Protein AF-A0AA37GEV3-F1 (afdb_monomer_lite)

Radius of gyration: 22.83 Å; chains: 1; bounding box: 42×31×80 Å

Secondary structure (DSSP, 8-state):
--HHHHHHHHHHHHHHHHSS-----TTGGGSTHHHHHHHHHHHHHHHHHHTTHHHHHHHHHHHHHHHTSS-HHHHHHHHHHHHHHHHHHHHHHHHHH-HHHHHHHHHHHHHHHHHHHHHHTSSSSPPHHHHHHHHHHHHHHHHHHHHTHHHHHHHHHHHTTS--

Sequence (164 aa):
MSDADIEHEFSEIQNSLLEEPEQGRTKELFQGVNLKRTAIAVGMSFFQQATGQAFASQYGAVWVKSLGTLNPFDVTLGSSALTSGMIILCLFLADRVGRRKILLMGSAIQAIALYTMAGLGVPSPVPHANKSGMVGMLLLFGAGFGLGWGPMTFVVVTEGKFSC

pLDDT: mean 77.39, std 11.6, range [35.38, 92.0]

Organism: NCBI:txid708192

Structure (mmCIF, N/CA/C/O backbone):
data_AF-A0AA37GEV3-F1
#
_entry.id   AF-A0AA37GEV3-F1
#
loop_
_atom_site.group_PDB
_atom_site.id
_atom_site.type_symbol
_atom_site.label_atom_id
_atom_site.label_alt_id
_atom_site.label_comp_id
_atom_site.label_asym_id
_atom_site.label_entity_id
_atom_site.label_seq_id
_atom_site.pdbx_PDB_ins_code
_atom_site.Cartn_x
_atom_site.Cartn_y
_atom_site.Cartn_z
_atom_site.occupancy
_atom_site.B_iso_or_equiv
_atom_site.auth_seq_id
_atom_site.auth_comp_id
_atom_site.auth_asym_id
_atom_site.auth_atom_id
_atom_site.pdbx_PDB_model_num
ATOM 1 N N . MET A 1 1 ? 13.566 8.589 51.959 1.00 57.56 1 MET A N 1
ATOM 2 C CA . MET A 1 1 ? 12.197 8.066 51.816 1.00 57.56 1 MET A CA 1
ATOM 3 C C . MET A 1 1 ? 11.750 7.618 53.183 1.00 57.56 1 MET A C 1
ATOM 5 O O . MET A 1 1 ? 12.511 6.908 53.832 1.00 57.56 1 MET A O 1
ATOM 9 N N . SER A 1 2 ? 10.626 8.152 53.650 1.00 75.94 2 SER A N 1
ATOM 10 C CA . SER A 1 2 ? 9.999 7.757 54.912 1.00 75.94 2 SER A CA 1
ATOM 11 C C . SER A 1 2 ? 9.263 6.432 54.704 1.00 75.94 2 SER A C 1
ATOM 13 O O . SER A 1 2 ? 8.739 6.210 53.615 1.00 75.94 2 SER A O 1
ATOM 15 N N . ASP A 1 3 ? 9.172 5.572 55.720 1.00 76.06 3 ASP A N 1
ATOM 16 C CA . ASP A 1 3 ? 8.406 4.312 55.636 1.00 76.06 3 ASP A CA 1
ATOM 17 C C . ASP A 1 3 ? 6.933 4.554 55.249 1.00 76.06 3 ASP A C 1
ATOM 19 O O . ASP A 1 3 ? 6.309 3.730 54.587 1.00 76.06 3 ASP A O 1
ATOM 23 N N . ALA A 1 4 ? 6.396 5.733 55.582 1.00 76.50 4 ALA A N 1
ATOM 24 C CA . ALA A 1 4 ? 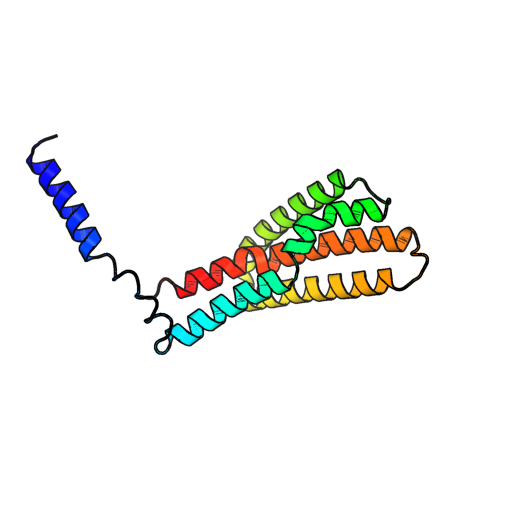5.054 6.157 55.189 1.00 76.50 4 ALA A CA 1
ATOM 25 C C . ALA A 1 4 ? 4.899 6.418 53.676 1.00 76.50 4 ALA A C 1
ATOM 27 O O . ALA A 1 4 ? 3.813 6.217 53.139 1.00 76.50 4 ALA A O 1
ATOM 28 N N . ASP A 1 5 ? 5.968 6.838 52.989 1.00 77.44 5 ASP A N 1
ATOM 29 C CA . ASP A 1 5 ? 5.946 7.063 51.535 1.00 77.44 5 ASP A CA 1
ATOM 30 C C . ASP A 1 5 ? 5.946 5.724 50.780 1.00 77.44 5 ASP A C 1
ATOM 32 O O . ASP A 1 5 ? 5.295 5.584 49.749 1.00 77.44 5 ASP A O 1
ATOM 36 N N . ILE A 1 6 ? 6.643 4.720 51.329 1.00 78.62 6 ILE A N 1
ATOM 37 C CA . ILE A 1 6 ? 6.729 3.367 50.760 1.00 78.62 6 ILE A CA 1
ATOM 38 C C . ILE A 1 6 ? 5.364 2.674 50.829 1.00 78.62 6 ILE A C 1
ATOM 40 O O . ILE A 1 6 ? 4.934 2.061 49.855 1.00 78.62 6 ILE A O 1
ATOM 44 N N . GLU A 1 7 ? 4.662 2.803 51.956 1.00 81.94 7 GLU A N 1
ATOM 45 C CA . GLU A 1 7 ? 3.319 2.236 52.122 1.00 81.94 7 GLU A CA 1
ATOM 46 C C . GLU A 1 7 ? 2.301 2.908 51.182 1.00 81.94 7 GLU A C 1
ATOM 48 O O . GLU A 1 7 ? 1.414 2.245 50.642 1.00 81.94 7 GLU A O 1
ATOM 53 N N . HIS A 1 8 ? 2.457 4.213 50.928 1.00 80.62 8 HIS A N 1
ATOM 54 C CA . HIS A 1 8 ? 1.610 4.943 49.987 1.00 80.62 8 HIS A CA 1
ATOM 55 C C . HIS A 1 8 ? 1.825 4.470 48.542 1.00 80.62 8 HIS A C 1
ATOM 57 O O . HIS A 1 8 ? 0.851 4.095 47.889 1.00 80.62 8 HIS A O 1
ATOM 63 N N . GLU A 1 9 ? 3.076 4.395 48.065 1.00 79.62 9 GLU A N 1
ATOM 64 C CA . GLU A 1 9 ? 3.391 3.861 46.728 1.00 79.62 9 GLU A CA 1
ATOM 65 C C . GLU A 1 9 ? 2.924 2.404 46.571 1.00 79.62 9 GLU A C 1
ATOM 67 O O . GLU A 1 9 ? 2.372 2.030 45.534 1.00 79.62 9 GLU A O 1
ATOM 72 N N . PHE A 1 10 ? 3.084 1.579 47.612 1.00 79.81 10 PHE A N 1
ATOM 73 C CA . PHE A 1 10 ? 2.617 0.192 47.597 1.00 79.81 10 PHE A CA 1
ATOM 74 C C . PHE A 1 10 ? 1.088 0.111 47.479 1.00 79.81 10 PHE A C 1
ATOM 76 O O . PHE A 1 10 ? 0.566 -0.690 46.699 1.00 79.81 10 PHE A O 1
ATOM 83 N N . SER A 1 11 ? 0.366 0.982 48.190 1.00 81.88 11 SER A N 1
ATOM 84 C CA . SER A 1 11 ? -1.095 1.058 48.114 1.00 81.88 11 SER A CA 1
ATOM 85 C C . SER A 1 11 ? -1.600 1.548 46.750 1.00 81.88 11 SER A C 1
ATOM 87 O O . SER A 1 11 ? -2.607 1.041 46.258 1.00 81.88 11 SER A O 1
ATOM 89 N N . GLU A 1 12 ? -0.884 2.464 46.089 1.00 82.00 12 GLU A N 1
ATOM 90 C CA . GLU A 1 12 ? -1.212 2.931 44.735 1.00 82.00 12 GLU A CA 1
ATOM 91 C C . GLU A 1 12 ? -0.984 1.838 43.681 1.00 82.00 12 GLU A C 1
ATOM 93 O O . GLU A 1 12 ? -1.810 1.654 42.782 1.00 82.00 12 GLU A O 1
ATOM 98 N N . ILE A 1 13 ? 0.084 1.045 43.813 1.00 77.44 13 ILE A N 1
ATOM 99 C CA . ILE A 1 13 ? 0.318 -0.129 42.957 1.00 77.44 13 ILE A CA 1
ATOM 100 C C . ILE A 1 13 ? -0.787 -1.172 43.175 1.00 77.44 13 ILE A C 1
ATOM 102 O O . ILE A 1 13 ? -1.317 -1.737 42.221 1.00 77.44 13 ILE A O 1
ATOM 106 N N . GLN A 1 14 ? -1.186 -1.408 44.424 1.00 78.12 14 GLN A N 1
ATOM 107 C CA . GLN A 1 14 ? -2.235 -2.376 44.730 1.00 78.12 14 GLN A CA 1
ATOM 108 C C . GLN A 1 14 ? -3.615 -1.917 44.226 1.00 78.12 14 GLN A C 1
ATOM 110 O O . GLN A 1 14 ? -4.383 -2.733 43.719 1.00 78.12 14 GLN A O 1
ATOM 115 N N . ASN A 1 15 ? -3.911 -0.617 44.309 1.00 76.75 15 ASN A N 1
ATOM 116 C CA . ASN A 1 15 ? -5.144 -0.038 43.778 1.00 76.75 15 ASN A CA 1
ATOM 117 C C . ASN A 1 15 ? -5.165 -0.032 42.247 1.00 76.75 15 ASN A C 1
ATOM 119 O O . ASN A 1 15 ? -6.183 -0.394 41.669 1.00 76.75 15 ASN A O 1
ATOM 123 N N . SER A 1 16 ? -4.045 0.270 41.584 1.00 68.00 16 SER A N 1
ATOM 124 C CA . SER A 1 16 ? -3.961 0.201 40.117 1.00 68.00 16 SER A CA 1
ATOM 125 C C . SER A 1 16 ? -4.093 -1.225 39.570 1.00 68.00 16 SER A C 1
ATOM 127 O O . SER A 1 16 ? -4.653 -1.394 38.494 1.00 68.00 16 SER A O 1
ATOM 129 N N . LEU A 1 17 ? -3.681 -2.257 40.319 1.00 65.69 17 LEU A N 1
ATOM 130 C CA . LEU A 1 17 ? -3.936 -3.667 39.975 1.00 65.69 17 LEU A CA 1
ATOM 131 C C . LEU A 1 17 ? -5.406 -4.083 40.166 1.00 65.69 17 LEU A C 1
ATOM 133 O O . LEU A 1 17 ? -5.879 -4.995 39.493 1.00 65.69 17 LEU A O 1
ATOM 137 N N . LEU A 1 18 ? -6.126 -3.447 41.096 1.00 65.19 18 LEU A N 1
ATOM 138 C CA . LEU A 1 18 ? -7.564 -3.669 41.314 1.00 65.19 18 LEU A CA 1
ATOM 139 C C . LEU A 1 18 ? -8.429 -2.869 40.329 1.00 65.19 18 LEU A C 1
ATOM 141 O O . LEU A 1 18 ? -9.537 -3.294 40.005 1.00 65.19 18 LEU A O 1
ATOM 145 N N . GLU A 1 19 ? -7.922 -1.724 39.868 1.00 59.53 19 GLU A N 1
ATOM 146 C CA . GLU A 1 19 ? -8.511 -0.887 38.821 1.00 59.53 19 GLU A CA 1
ATOM 147 C C . GLU A 1 19 ? -8.080 -1.288 37.409 1.00 59.53 19 GLU A C 1
ATOM 149 O O . GLU A 1 19 ? -8.634 -0.746 36.453 1.00 59.53 19 GLU A O 1
ATOM 154 N N . GLU A 1 20 ? -7.150 -2.239 37.236 1.00 56.72 20 GLU A N 1
ATOM 155 C CA . GLU A 1 20 ? -6.977 -2.892 35.942 1.00 56.72 20 GLU A CA 1
ATOM 156 C C . GLU A 1 20 ? -8.315 -3.569 35.610 1.00 56.72 20 GLU A C 1
ATOM 158 O O . GLU A 1 20 ? -8.687 -4.542 36.278 1.00 56.72 20 GLU A O 1
ATOM 163 N N . PRO A 1 21 ? -9.076 -3.074 34.611 1.00 53.94 21 PRO A N 1
ATOM 164 C CA . PRO A 1 21 ? -10.252 -3.792 34.156 1.00 53.94 21 PRO A CA 1
ATOM 165 C C . PRO A 1 21 ? -9.749 -5.176 33.766 1.00 53.94 21 PRO A C 1
ATOM 167 O O . PRO A 1 21 ? -8.816 -5.249 32.961 1.00 53.94 21 PRO A O 1
ATOM 170 N N . GLU A 1 22 ? -10.288 -6.226 34.410 1.00 52.41 22 GLU A N 1
ATOM 171 C CA . GLU A 1 22 ? -9.906 -7.631 34.214 1.00 52.41 22 GLU A CA 1
ATOM 172 C C . GLU A 1 22 ? -9.362 -7.808 32.803 1.00 52.41 22 GLU A C 1
ATOM 174 O O . GLU A 1 22 ? -10.100 -7.537 31.855 1.00 52.41 22 GLU A O 1
ATOM 179 N N . GLN A 1 23 ? -8.086 -8.195 32.655 1.00 49.81 23 GLN A N 1
ATOM 180 C CA . GLN A 1 23 ? -7.507 -8.548 31.359 1.00 49.81 23 GLN A CA 1
ATOM 181 C C . GLN A 1 23 ? -8.536 -9.382 30.599 1.00 49.81 23 GLN A C 1
ATOM 183 O O . GLN A 1 23 ? -8.736 -10.555 30.929 1.00 49.81 23 GLN A O 1
ATOM 188 N N . GLY A 1 24 ? -9.224 -8.733 29.649 1.00 51.97 24 GLY A N 1
ATOM 189 C CA . GLY A 1 24 ? -10.511 -9.208 29.158 1.00 51.97 24 GLY A CA 1
ATOM 190 C C . GLY A 1 24 ? -10.373 -10.658 28.761 1.00 51.97 24 GLY A C 1
ATOM 191 O O . GLY A 1 24 ? -9.546 -10.999 27.901 1.00 51.97 24 GLY A O 1
ATOM 192 N N . ARG A 1 25 ? -11.109 -11.536 29.448 1.00 54.34 25 ARG A N 1
ATOM 193 C CA . ARG A 1 25 ? -10.969 -12.974 29.242 1.00 54.34 25 ARG A CA 1
ATOM 194 C C . ARG A 1 25 ? -11.162 -13.202 27.749 1.00 54.34 25 ARG A C 1
ATOM 196 O O . ARG A 1 25 ? -12.114 -12.687 27.179 1.00 54.34 25 ARG A O 1
ATOM 203 N N . THR A 1 26 ? -10.305 -13.976 27.081 1.00 56.78 26 THR A N 1
ATOM 204 C CA . THR A 1 26 ? -10.377 -14.166 25.611 1.00 56.78 26 THR A CA 1
ATOM 205 C C . THR A 1 26 ? -11.759 -14.612 25.105 1.00 56.78 26 THR A C 1
ATOM 207 O O . THR A 1 26 ? -12.060 -14.486 23.922 1.00 56.78 26 THR A O 1
ATOM 210 N N . LYS A 1 27 ? -12.623 -15.098 26.007 1.00 52.47 27 LYS A N 1
ATOM 211 C CA . LYS A 1 27 ? -14.036 -15.427 25.786 1.00 52.47 27 LYS A CA 1
ATOM 212 C C . LYS A 1 27 ? -14.982 -14.213 25.687 1.00 52.47 27 LYS A C 1
ATOM 214 O O . LYS A 1 27 ? -15.998 -14.324 25.010 1.00 52.47 27 LYS A O 1
ATOM 219 N N . GLU A 1 28 ? -14.662 -13.066 26.280 1.00 55.69 28 GLU A N 1
ATOM 220 C CA . GLU A 1 28 ? -15.436 -11.812 26.197 1.00 55.69 28 GLU A CA 1
ATOM 221 C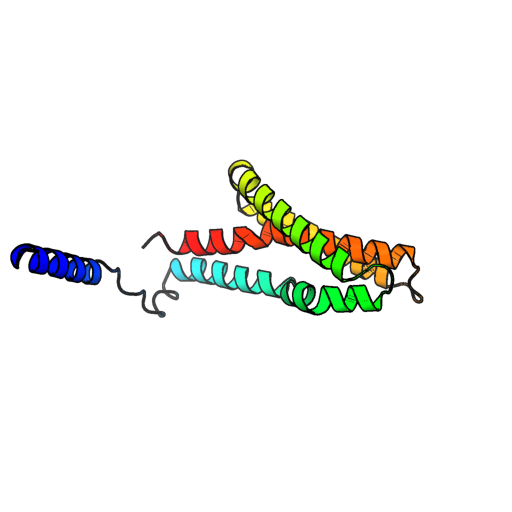 C . GLU A 1 28 ? -15.291 -11.120 24.836 1.00 55.69 28 GLU A C 1
ATOM 223 O O . GLU A 1 28 ? -16.225 -10.460 24.376 1.00 55.69 28 GLU A O 1
ATOM 228 N N . LEU A 1 29 ? -14.186 -11.370 24.114 1.00 56.06 29 LEU A N 1
ATOM 229 C CA . LEU A 1 29 ? -14.048 -10.973 22.704 1.00 56.06 29 LEU A CA 1
ATOM 230 C C . LEU A 1 29 ? -15.120 -11.609 21.800 1.00 56.06 29 LEU A C 1
ATOM 232 O O . LEU A 1 29 ? -15.397 -11.076 20.722 1.00 56.06 29 LEU A O 1
ATOM 236 N N . PHE A 1 30 ? -15.718 -12.728 22.229 1.00 57.16 30 PHE A N 1
ATOM 237 C CA . PHE A 1 30 ? -16.735 -13.476 21.487 1.00 57.16 30 PHE A CA 1
ATOM 238 C C . PHE A 1 30 ? -18.166 -13.260 22.010 1.00 57.16 30 PHE A C 1
ATOM 240 O O . PHE A 1 30 ? -19.083 -13.945 21.557 1.00 57.16 30 PHE A O 1
ATOM 247 N N . GLN A 1 31 ? -18.400 -12.312 22.925 1.00 49.34 31 GLN A N 1
ATOM 248 C CA . GLN A 1 31 ? -19.740 -12.026 23.449 1.00 49.34 31 GLN A CA 1
ATOM 249 C C . GLN A 1 31 ? -20.318 -10.712 22.892 1.00 49.34 31 GLN A C 1
ATOM 251 O O . GLN A 1 31 ? -19.709 -9.646 22.952 1.00 49.34 31 GLN A O 1
ATOM 256 N N . GLY A 1 32 ? -21.538 -10.783 22.346 1.00 62.81 32 GLY A N 1
ATOM 257 C CA . GLY A 1 32 ? -22.361 -9.616 22.006 1.00 62.81 32 GLY A CA 1
ATOM 258 C C . GLY A 1 32 ? -21.761 -8.652 20.968 1.00 62.81 32 GLY A C 1
ATOM 259 O O . GLY A 1 32 ? -21.283 -9.056 19.907 1.00 62.81 32 GLY A O 1
ATOM 260 N N . VAL A 1 33 ? -21.833 -7.347 21.257 1.00 59.66 33 VAL A N 1
ATOM 261 C CA . VAL A 1 33 ? -21.389 -6.244 20.374 1.00 59.66 33 VAL A CA 1
ATOM 262 C C . VAL A 1 33 ? -19.873 -6.286 20.109 1.00 59.66 33 VAL A C 1
ATOM 264 O O . VAL A 1 33 ? -19.424 -5.862 19.039 1.00 59.66 33 VAL A O 1
ATOM 267 N N . ASN A 1 34 ? -19.098 -6.883 21.020 1.00 63.22 34 ASN A N 1
ATOM 268 C CA . ASN A 1 34 ? -17.647 -7.028 20.901 1.00 63.22 34 ASN A CA 1
ATOM 269 C C . ASN A 1 34 ? -17.246 -8.025 19.805 1.00 63.22 34 ASN A C 1
ATOM 271 O O . ASN A 1 34 ? -16.222 -7.821 19.160 1.00 63.22 34 ASN A O 1
ATOM 275 N N . LEU A 1 35 ? -18.089 -9.013 19.472 1.00 66.19 35 LEU A N 1
ATOM 276 C CA . LEU A 1 35 ? -17.806 -9.967 18.391 1.00 66.19 35 LEU A CA 1
ATOM 277 C C . LEU A 1 35 ? -17.762 -9.283 17.018 1.00 66.19 35 LEU A C 1
ATOM 279 O O . LEU A 1 35 ? -16.894 -9.589 16.203 1.00 66.19 35 LEU A O 1
ATOM 283 N N . LYS A 1 36 ? -18.644 -8.305 16.764 1.00 67.12 36 LYS A N 1
ATOM 284 C CA . LYS A 1 36 ? -18.611 -7.521 15.516 1.00 67.12 36 LYS A CA 1
ATOM 285 C C . LYS A 1 36 ? -17.352 -6.656 15.431 1.00 67.12 36 LYS A C 1
ATOM 287 O O . LYS A 1 36 ? -16.759 -6.563 14.359 1.00 67.12 36 LYS A O 1
ATOM 292 N N . ARG A 1 37 ? -16.925 -6.056 16.548 1.00 67.56 37 ARG A N 1
ATOM 293 C CA . ARG A 1 37 ? -15.694 -5.249 16.617 1.00 67.56 37 ARG A CA 1
ATOM 294 C C . ARG A 1 37 ? -14.452 -6.114 16.386 1.00 67.56 37 ARG A C 1
ATOM 296 O O . ARG A 1 37 ? -13.636 -5.785 15.527 1.00 67.56 37 ARG A O 1
ATOM 303 N N . THR A 1 38 ? -14.366 -7.259 17.061 1.00 70.44 38 THR A N 1
ATOM 304 C CA . THR A 1 38 ? -13.275 -8.227 16.897 1.00 70.44 38 THR A CA 1
ATOM 305 C C . THR A 1 38 ? -13.242 -8.807 15.482 1.00 70.44 38 THR A C 1
ATOM 307 O O . THR A 1 38 ? -12.171 -8.894 14.888 1.00 70.44 38 THR A O 1
ATOM 310 N N . ALA A 1 39 ? -14.394 -9.132 14.887 1.00 75.75 39 ALA A N 1
ATOM 311 C CA . ALA A 1 39 ? -14.464 -9.632 13.513 1.00 75.75 39 ALA A CA 1
ATOM 312 C C . ALA A 1 39 ? -13.968 -8.601 12.484 1.00 75.75 39 ALA A C 1
ATOM 314 O O . ALA A 1 39 ? -13.267 -8.971 11.543 1.00 75.75 39 ALA A O 1
ATOM 315 N N . ILE A 1 40 ? -14.279 -7.311 12.667 1.00 79.12 40 ILE A N 1
ATOM 316 C CA . ILE A 1 40 ? -13.771 -6.236 11.798 1.00 79.12 40 ILE A CA 1
ATOM 317 C C . ILE A 1 40 ? -12.256 -6.072 11.964 1.00 79.12 40 ILE A C 1
ATOM 319 O O . ILE A 1 40 ? -11.556 -5.943 10.963 1.00 79.12 40 ILE A O 1
ATOM 323 N N . ALA A 1 41 ? -11.742 -6.114 13.197 1.00 77.19 41 ALA A N 1
ATOM 324 C CA . ALA A 1 41 ? -10.307 -6.030 13.471 1.00 77.19 41 ALA A CA 1
ATOM 325 C C . ALA A 1 41 ? -9.533 -7.199 12.839 1.00 77.19 41 ALA A C 1
ATOM 327 O O . ALA A 1 41 ? -8.584 -6.979 12.087 1.00 77.19 41 ALA A O 1
ATOM 328 N N . VAL A 1 42 ? -9.985 -8.436 13.072 1.00 81.12 42 VAL A N 1
ATOM 329 C CA . VAL A 1 42 ? -9.389 -9.646 12.481 1.00 81.12 42 VAL A CA 1
ATOM 330 C C . VAL A 1 42 ? -9.492 -9.610 10.959 1.00 81.12 42 VAL A C 1
ATOM 332 O O . VAL A 1 42 ? -8.506 -9.877 10.275 1.00 81.12 42 VAL A O 1
ATOM 335 N N . GLY A 1 43 ? -10.653 -9.228 10.421 1.00 81.25 43 GLY A N 1
ATOM 336 C CA . GLY A 1 43 ? -10.851 -9.066 8.984 1.00 81.25 43 GLY A CA 1
ATOM 337 C C . GLY A 1 43 ? -9.881 -8.050 8.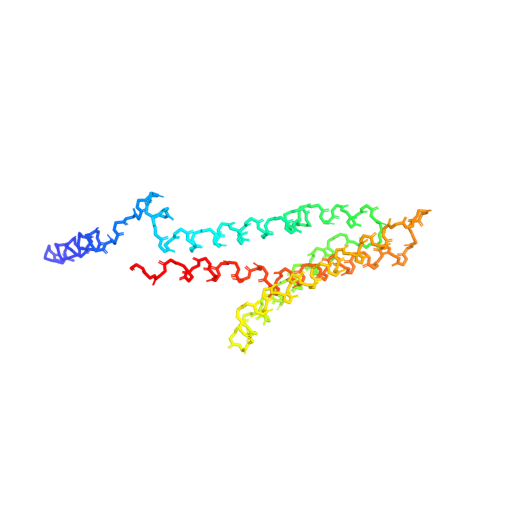388 1.00 81.25 43 GLY A C 1
ATOM 338 O O . GLY A 1 43 ? -9.241 -8.336 7.383 1.00 81.25 43 GLY A O 1
ATOM 339 N N . MET A 1 44 ? -9.703 -6.894 9.026 1.00 81.00 44 MET A N 1
ATOM 340 C CA . MET A 1 44 ? -8.760 -5.869 8.576 1.00 81.00 44 MET A CA 1
ATOM 341 C C . MET A 1 44 ? -7.308 -6.343 8.592 1.00 81.00 44 MET A C 1
ATOM 343 O O . MET A 1 44 ? -6.617 -6.148 7.596 1.00 81.00 44 MET A O 1
ATOM 347 N N . SER A 1 45 ? -6.848 -6.990 9.665 1.00 81.31 45 SER A N 1
ATOM 348 C CA . SER A 1 45 ? -5.492 -7.555 9.719 1.00 81.31 45 SER A CA 1
ATOM 349 C C . SER A 1 45 ? -5.293 -8.666 8.685 1.00 81.31 45 SER A C 1
ATOM 351 O O . SER A 1 45 ? -4.237 -8.753 8.058 1.00 81.31 45 SER A O 1
ATOM 353 N N . PHE A 1 46 ? -6.320 -9.487 8.450 1.00 84.44 46 PHE A N 1
ATOM 354 C CA . PHE A 1 46 ? -6.293 -10.498 7.400 1.00 84.44 46 PHE A CA 1
ATOM 355 C C . PHE A 1 46 ? -6.181 -9.859 6.013 1.00 84.44 46 PHE A C 1
ATOM 357 O O . PHE A 1 46 ? -5.288 -10.222 5.253 1.00 84.44 46 PHE A O 1
ATOM 364 N N . PHE A 1 47 ? -7.026 -8.873 5.692 1.00 82.31 47 PHE A N 1
ATOM 365 C CA . PHE A 1 47 ? -6.968 -8.177 4.407 1.00 82.31 47 PHE A CA 1
ATOM 366 C C . PHE A 1 47 ? -5.651 -7.428 4.217 1.00 82.31 47 PHE A C 1
ATOM 368 O O . PHE A 1 47 ? -5.088 -7.473 3.127 1.00 82.31 47 PHE A O 1
ATOM 375 N N . GLN A 1 48 ? -5.116 -6.819 5.275 1.00 82.62 48 GLN A N 1
ATOM 376 C CA . GLN A 1 48 ? -3.808 -6.173 5.248 1.00 82.62 48 GLN A CA 1
ATOM 377 C C . GLN A 1 48 ? -2.721 -7.145 4.776 1.00 82.62 48 GLN A C 1
ATOM 379 O O . GLN A 1 48 ? -1.969 -6.811 3.865 1.00 82.62 48 GLN A O 1
ATOM 384 N N . GLN A 1 49 ? -2.676 -8.364 5.319 1.00 83.44 49 GLN A N 1
ATOM 385 C CA . GLN A 1 49 ? -1.716 -9.382 4.880 1.00 83.44 49 GLN A CA 1
ATOM 386 C C . GLN A 1 49 ? -2.066 -9.951 3.498 1.00 83.44 49 GLN A C 1
ATOM 388 O O . GLN A 1 49 ? -1.175 -10.164 2.674 1.00 83.44 49 GLN A O 1
ATOM 393 N N . ALA A 1 50 ? -3.356 -10.139 3.210 1.00 83.94 50 ALA A N 1
ATOM 394 C CA . ALA A 1 50 ? -3.842 -10.669 1.940 1.00 83.94 50 ALA A CA 1
ATOM 395 C C . ALA A 1 50 ? -3.560 -9.743 0.746 1.00 83.94 50 ALA A C 1
ATOM 397 O O . ALA A 1 50 ? -3.450 -10.236 -0.373 1.00 83.94 50 ALA A O 1
ATOM 398 N N . THR A 1 51 ? -3.368 -8.431 0.957 1.00 80.44 51 THR A N 1
ATOM 399 C CA . THR A 1 51 ? -2.888 -7.528 -0.112 1.00 80.44 51 THR A CA 1
ATOM 400 C C . THR A 1 51 ? -1.505 -7.910 -0.652 1.00 80.44 51 THR A C 1
ATOM 402 O O . THR A 1 51 ? -1.120 -7.429 -1.715 1.00 80.44 51 THR A O 1
ATOM 405 N N . GLY A 1 52 ? -0.753 -8.773 0.043 1.00 81.44 52 GLY A N 1
ATOM 406 C CA . GLY A 1 52 ? 0.550 -9.255 -0.411 1.00 81.44 52 GLY A CA 1
ATOM 407 C C . GLY A 1 52 ? 1.714 -8.343 -0.028 1.00 81.44 52 GLY A C 1
ATOM 408 O O . GLY A 1 52 ? 2.815 -8.508 -0.551 1.00 81.44 52 GLY A O 1
ATOM 409 N N . GLN A 1 53 ? 1.516 -7.408 0.906 1.00 83.06 53 GLN A N 1
ATOM 410 C CA . GLN A 1 53 ? 2.572 -6.481 1.322 1.00 83.06 53 GLN A CA 1
ATOM 411 C C . GLN A 1 53 ? 3.816 -7.194 1.876 1.00 83.06 53 GLN A C 1
ATOM 413 O O . GLN A 1 53 ? 4.939 -6.779 1.596 1.00 83.06 53 GLN A O 1
ATOM 418 N N . ALA A 1 54 ? 3.640 -8.299 2.609 1.00 85.12 54 ALA A N 1
ATOM 419 C CA . ALA A 1 54 ? 4.760 -9.114 3.085 1.00 85.12 54 ALA A CA 1
ATOM 420 C C . ALA A 1 54 ? 5.602 -9.666 1.919 1.00 85.12 54 ALA A C 1
ATOM 422 O O . ALA A 1 54 ? 6.831 -9.608 1.948 1.00 85.12 54 ALA A O 1
ATOM 423 N N . PHE A 1 55 ? 4.938 -10.118 0.850 1.00 83.88 55 PHE A N 1
ATOM 424 C CA . PHE A 1 55 ? 5.609 -10.588 -0.357 1.00 83.88 55 PHE A CA 1
ATOM 425 C C . PHE A 1 55 ? 6.341 -9.448 -1.071 1.00 83.88 55 PHE A C 1
ATOM 427 O O . PHE A 1 55 ? 7.516 -9.591 -1.403 1.00 83.88 55 PHE A O 1
ATOM 434 N N . ALA A 1 56 ? 5.688 -8.297 -1.253 1.00 83.38 56 ALA A N 1
ATOM 435 C CA . ALA A 1 56 ? 6.305 -7.127 -1.877 1.00 83.38 56 ALA A CA 1
ATOM 436 C C . ALA A 1 56 ? 7.534 -6.631 -1.095 1.00 83.38 56 ALA A C 1
ATOM 438 O O . ALA A 1 56 ? 8.539 -6.266 -1.699 1.00 83.38 56 ALA A O 1
ATOM 439 N N . SER A 1 57 ? 7.497 -6.672 0.239 1.00 81.38 57 SER A N 1
ATOM 440 C CA . SER A 1 57 ? 8.619 -6.250 1.081 1.00 81.38 57 SER A CA 1
ATOM 441 C C . SER A 1 57 ? 9.801 -7.225 1.037 1.00 81.38 57 SER A C 1
ATOM 443 O O . SER A 1 57 ? 10.941 -6.783 0.910 1.00 81.38 57 SER A O 1
ATOM 445 N N . GLN A 1 58 ? 9.555 -8.539 1.098 1.00 85.69 58 GLN A N 1
ATOM 446 C CA . GLN A 1 58 ? 10.633 -9.538 1.118 1.00 85.69 58 GLN A CA 1
ATOM 447 C C . GLN A 1 58 ? 11.192 -9.846 -0.276 1.00 85.69 58 GLN A C 1
ATOM 449 O O . GLN A 1 58 ? 12.402 -9.989 -0.448 1.00 85.69 58 GLN A O 1
ATOM 454 N N . TYR A 1 59 ? 10.320 -9.944 -1.279 1.00 84.69 59 TYR A N 1
ATOM 455 C CA . TYR A 1 59 ? 10.684 -10.372 -2.630 1.00 84.69 59 TYR A CA 1
ATOM 456 C C . TYR A 1 59 ? 10.737 -9.224 -3.638 1.00 84.69 59 TYR A C 1
ATOM 458 O O . TYR A 1 59 ? 11.267 -9.421 -4.730 1.00 84.69 59 TYR A O 1
ATOM 466 N N . GLY A 1 60 ? 10.262 -8.021 -3.297 1.00 82.75 60 GLY A N 1
ATOM 467 C CA . GLY A 1 60 ? 10.244 -6.879 -4.217 1.00 82.75 60 GLY A CA 1
ATOM 468 C C . GLY A 1 60 ? 11.629 -6.529 -4.753 1.00 82.75 60 GLY A C 1
ATOM 469 O O . GLY A 1 60 ? 11.805 -6.419 -5.962 1.00 82.75 60 GLY A O 1
ATOM 470 N N . ALA A 1 61 ? 12.647 -6.456 -3.890 1.00 82.12 61 ALA A N 1
ATOM 471 C CA . ALA A 1 61 ? 14.019 -6.172 -4.321 1.00 82.12 61 ALA A CA 1
ATOM 472 C C . ALA A 1 61 ? 14.592 -7.274 -5.233 1.00 82.12 61 ALA A C 1
ATOM 474 O O . ALA A 1 61 ? 15.273 -6.984 -6.218 1.00 82.12 61 ALA A O 1
ATOM 475 N N . VAL A 1 62 ? 14.290 -8.542 -4.939 1.00 85.12 62 VAL A N 1
ATOM 476 C CA . VAL A 1 62 ? 14.721 -9.693 -5.752 1.00 85.12 62 VAL A CA 1
ATOM 477 C C . VAL A 1 62 ? 14.032 -9.685 -7.117 1.00 85.12 62 VAL A C 1
ATOM 479 O O . VAL A 1 62 ? 14.668 -9.957 -8.133 1.00 85.12 62 VAL A O 1
ATOM 482 N N . TRP A 1 63 ? 12.754 -9.316 -7.157 1.00 83.38 63 TRP A N 1
ATOM 483 C CA . TRP A 1 63 ? 11.980 -9.192 -8.385 1.00 83.38 63 TRP A CA 1
ATOM 484 C C . TRP A 1 63 ? 12.433 -8.006 -9.246 1.00 83.38 63 TRP A C 1
ATOM 486 O O . TRP A 1 63 ? 12.617 -8.143 -10.451 1.00 83.38 63 TRP A O 1
ATOM 496 N N . VAL A 1 64 ? 12.732 -6.856 -8.639 1.00 83.44 64 VAL A N 1
ATOM 497 C CA . VAL A 1 64 ? 13.345 -5.722 -9.354 1.00 83.44 64 VAL A CA 1
ATOM 498 C C . VAL A 1 64 ? 14.712 -6.124 -9.918 1.00 83.44 64 VAL A C 1
ATOM 500 O O . VAL A 1 64 ? 15.033 -5.799 -11.063 1.00 83.44 64 VAL A O 1
ATOM 503 N N . LYS A 1 65 ? 15.501 -6.891 -9.151 1.00 82.88 65 LYS A N 1
ATOM 504 C CA . LYS A 1 65 ? 16.794 -7.419 -9.603 1.00 82.88 65 LYS A CA 1
ATOM 505 C C . LYS A 1 65 ? 16.649 -8.360 -10.799 1.00 82.88 65 LYS A C 1
ATOM 507 O O . LYS A 1 65 ? 17.474 -8.292 -11.707 1.00 82.88 65 LYS A O 1
ATOM 512 N N . SER A 1 66 ? 15.626 -9.216 -10.826 1.00 80.50 66 SER A N 1
ATOM 513 C CA . SER A 1 66 ? 15.415 -10.160 -11.933 1.00 80.50 66 SER A CA 1
ATOM 514 C C . SER A 1 66 ? 14.982 -9.474 -13.233 1.00 80.50 66 SER A C 1
ATOM 516 O O . SER A 1 66 ? 15.293 -9.967 -14.316 1.00 80.50 66 SER A O 1
ATOM 518 N N . LEU A 1 67 ? 14.330 -8.309 -13.152 1.00 78.69 67 LEU A N 1
ATOM 519 C CA . LEU A 1 67 ? 13.990 -7.496 -14.324 1.00 78.69 67 LEU A CA 1
ATOM 520 C C . LEU A 1 67 ? 15.227 -6.856 -14.979 1.00 78.69 67 LEU A C 1
ATOM 522 O O . LEU A 1 67 ? 15.201 -6.593 -16.187 1.00 78.69 67 LEU A O 1
ATOM 526 N N . GLY A 1 68 ? 16.299 -6.640 -14.206 1.00 74.38 68 GLY A N 1
ATOM 527 C CA . GLY A 1 68 ? 17.589 -6.124 -14.677 1.00 74.38 68 GLY A CA 1
ATOM 528 C C . GLY A 1 68 ? 17.558 -4.668 -15.153 1.00 74.38 68 GLY A C 1
ATOM 529 O O . GLY A 1 68 ? 18.458 -4.243 -15.868 1.00 74.38 68 GLY A O 1
ATOM 530 N N . THR A 1 69 ? 16.509 -3.912 -14.817 1.00 67.75 69 THR A N 1
ATOM 531 C CA . THR A 1 69 ? 16.297 -2.551 -15.332 1.00 67.75 69 THR A CA 1
ATOM 532 C C . THR A 1 69 ? 16.875 -1.453 -14.454 1.00 67.75 69 THR A C 1
ATOM 534 O O . THR A 1 69 ? 17.311 -0.436 -14.981 1.00 67.75 69 THR A O 1
ATOM 537 N N . LEU A 1 70 ? 16.837 -1.623 -13.131 1.00 70.62 70 LEU A N 1
ATOM 538 C CA . LEU A 1 70 ? 17.225 -0.607 -12.152 1.00 70.62 70 LEU A CA 1
ATOM 539 C C . LEU A 1 70 ? 17.975 -1.255 -10.990 1.00 70.62 70 LEU A C 1
ATOM 541 O O . LEU A 1 70 ? 17.759 -2.429 -10.682 1.00 70.62 70 LEU A O 1
ATOM 545 N N . ASN A 1 71 ? 18.824 -0.472 -10.322 1.00 79.75 71 ASN A N 1
ATOM 546 C CA . ASN A 1 71 ? 19.491 -0.911 -9.104 1.00 79.75 71 ASN A CA 1
ATOM 547 C C . ASN A 1 71 ? 18.440 -1.228 -8.025 1.00 79.75 71 ASN A C 1
ATOM 549 O O . ASN A 1 71 ? 17.676 -0.341 -7.633 1.00 79.75 71 ASN A O 1
ATOM 553 N N . PRO A 1 72 ? 18.407 -2.462 -7.491 1.00 78.56 72 PRO A N 1
ATOM 554 C CA . PRO A 1 72 ? 17.431 -2.851 -6.473 1.00 78.56 72 PRO A CA 1
ATOM 555 C C . PRO A 1 72 ? 17.518 -2.003 -5.201 1.00 78.56 72 PRO A C 1
ATOM 557 O O . PRO A 1 72 ? 16.509 -1.783 -4.535 1.00 78.56 72 PRO A O 1
ATOM 560 N N . PHE A 1 73 ? 18.720 -1.520 -4.872 1.00 81.88 73 PHE A N 1
ATOM 561 C CA . PHE A 1 73 ? 18.961 -0.672 -3.709 1.00 81.88 73 PHE A CA 1
ATOM 562 C C . PHE A 1 73 ? 18.245 0.678 -3.833 1.00 81.88 73 PHE A C 1
ATOM 564 O O . PHE A 1 73 ? 17.466 1.029 -2.951 1.00 81.88 73 PHE A O 1
ATOM 571 N N . ASP A 1 74 ? 18.421 1.374 -4.959 1.00 84.25 74 ASP A N 1
ATOM 572 C CA . ASP A 1 74 ? 17.800 2.681 -5.215 1.00 84.25 74 ASP A CA 1
ATOM 573 C C . ASP A 1 74 ? 16.270 2.581 -5.201 1.00 84.25 74 ASP A C 1
ATOM 575 O O . ASP A 1 74 ? 15.585 3.418 -4.614 1.00 84.25 74 ASP A O 1
ATOM 579 N N . VAL A 1 75 ? 15.724 1.510 -5.785 1.00 84.38 75 VAL A N 1
ATOM 580 C CA . VAL A 1 75 ? 14.276 1.254 -5.799 1.00 84.38 75 VAL A CA 1
ATOM 581 C C . VAL A 1 75 ? 13.748 0.949 -4.398 1.00 84.38 75 VAL A C 1
ATOM 583 O O . VAL A 1 75 ? 12.694 1.454 -4.021 1.00 84.38 75 VAL A O 1
ATOM 586 N N . THR A 1 76 ? 14.472 0.161 -3.602 1.00 84.44 76 THR A N 1
ATOM 587 C CA . THR A 1 76 ? 14.062 -0.169 -2.226 1.00 84.44 76 THR A CA 1
ATOM 588 C C . THR A 1 76 ? 14.116 1.062 -1.323 1.00 84.44 76 THR A C 1
ATOM 590 O O . THR A 1 76 ? 13.189 1.303 -0.542 1.00 84.44 76 THR A O 1
ATOM 593 N N . LEU A 1 77 ? 15.162 1.881 -1.462 1.00 87.44 77 LEU A N 1
ATOM 594 C CA . LEU A 1 77 ? 15.298 3.146 -0.747 1.00 87.44 77 LEU A CA 1
ATOM 595 C C . LEU A 1 77 ? 14.185 4.122 -1.148 1.00 87.44 77 LEU A C 1
ATOM 597 O O . LEU A 1 77 ? 13.506 4.668 -0.278 1.00 87.44 77 LEU A O 1
ATOM 601 N N . GLY A 1 78 ? 13.933 4.272 -2.451 1.00 86.19 78 GLY A N 1
ATOM 602 C CA . GLY A 1 78 ? 12.849 5.098 -2.979 1.00 86.19 78 GLY A CA 1
ATOM 603 C C . GLY A 1 78 ? 11.472 4.626 -2.515 1.00 86.19 78 GLY A C 1
ATOM 604 O O . GLY A 1 78 ? 10.660 5.439 -2.083 1.00 86.19 78 GLY A O 1
ATOM 605 N N . SER A 1 79 ? 11.226 3.313 -2.506 1.00 86.50 79 SER A N 1
ATOM 606 C CA . SER A 1 79 ? 9.989 2.720 -1.984 1.00 86.50 79 SER A CA 1
ATOM 607 C C . SER A 1 79 ? 9.796 3.020 -0.502 1.00 86.50 79 SER A C 1
ATOM 609 O O . SER A 1 79 ? 8.689 3.351 -0.076 1.00 86.50 79 SER A O 1
ATOM 611 N N . SER A 1 80 ? 10.863 2.926 0.290 1.00 86.19 80 SER A N 1
ATOM 612 C CA . SER A 1 80 ? 10.824 3.190 1.732 1.00 86.19 80 SER A CA 1
ATOM 613 C C . SER A 1 80 ? 10.568 4.672 2.018 1.00 86.19 80 SER A C 1
ATOM 615 O O . SER A 1 80 ? 9.714 5.004 2.845 1.00 86.19 80 SER A O 1
ATOM 617 N N . ALA A 1 81 ? 11.244 5.566 1.290 1.00 89.31 81 ALA A N 1
ATOM 618 C CA . ALA A 1 81 ? 11.052 7.011 1.392 1.00 89.31 81 ALA A CA 1
ATOM 619 C C . ALA A 1 81 ? 9.635 7.426 0.969 1.00 89.31 81 ALA A C 1
ATOM 621 O O . ALA A 1 81 ? 8.967 8.170 1.686 1.00 89.31 81 ALA A O 1
ATOM 622 N N . LEU A 1 82 ? 9.146 6.885 -0.152 1.00 89.12 82 LEU A N 1
ATOM 623 C CA . LEU A 1 82 ? 7.797 7.135 -0.649 1.00 89.12 82 LEU A CA 1
ATOM 624 C C . LEU A 1 82 ? 6.747 6.649 0.350 1.00 89.12 82 LEU A C 1
ATOM 626 O O . LEU A 1 82 ? 5.863 7.411 0.721 1.00 89.12 82 LEU A O 1
ATOM 630 N N . THR A 1 83 ? 6.873 5.414 0.838 1.00 87.75 83 THR A N 1
ATOM 631 C CA . THR A 1 83 ? 5.947 4.854 1.835 1.00 87.75 83 THR A CA 1
ATOM 632 C C . THR A 1 83 ? 5.921 5.710 3.102 1.00 87.75 83 THR A C 1
ATOM 634 O O . THR A 1 83 ? 4.842 6.040 3.587 1.00 87.75 83 THR A O 1
ATOM 637 N N . SER A 1 84 ? 7.085 6.143 3.595 1.00 86.62 84 SER A N 1
ATOM 638 C CA . SER A 1 84 ? 7.184 7.025 4.766 1.00 86.62 84 SER A CA 1
ATOM 639 C C . SER A 1 84 ? 6.499 8.375 4.527 1.00 86.62 84 SER A C 1
ATOM 641 O O . SER A 1 84 ? 5.711 8.825 5.358 1.00 86.62 84 SER A O 1
ATOM 643 N N . GLY A 1 85 ? 6.729 8.999 3.367 1.00 89.62 85 GLY A N 1
ATOM 644 C CA . GLY A 1 85 ? 6.060 10.246 2.988 1.00 89.62 85 GLY A CA 1
ATOM 645 C C . GLY A 1 85 ? 4.542 10.089 2.872 1.00 89.62 85 GLY A C 1
ATOM 646 O O . GLY A 1 85 ? 3.791 10.932 3.363 1.00 89.62 85 GLY A O 1
ATOM 647 N N . MET A 1 86 ? 4.077 8.977 2.299 1.00 88.88 86 MET A N 1
ATOM 648 C CA . MET A 1 86 ? 2.648 8.682 2.188 1.00 88.88 86 MET A CA 1
ATOM 649 C C . MET A 1 86 ? 1.988 8.425 3.541 1.00 88.88 86 MET A C 1
ATOM 651 O O . MET A 1 86 ? 0.838 8.813 3.719 1.00 88.88 86 MET A O 1
ATOM 655 N N . ILE A 1 87 ? 2.695 7.826 4.502 1.00 87.25 87 ILE A N 1
ATOM 656 C CA . ILE A 1 87 ? 2.191 7.662 5.873 1.00 87.25 87 ILE A CA 1
ATOM 657 C C . ILE A 1 87 ? 1.976 9.032 6.522 1.00 87.25 87 ILE A C 1
ATOM 659 O O . ILE A 1 87 ? 0.908 9.280 7.076 1.00 87.25 87 ILE A O 1
ATOM 663 N N . ILE A 1 88 ? 2.948 9.943 6.409 1.00 87.31 88 ILE A N 1
ATOM 664 C CA . ILE A 1 88 ? 2.813 11.311 6.936 1.00 87.31 88 ILE A CA 1
ATOM 665 C C . ILE A 1 88 ? 1.609 12.003 6.289 1.00 87.31 88 ILE A C 1
ATOM 667 O O . ILE A 1 88 ? 0.761 12.562 6.982 1.00 87.31 88 ILE A O 1
ATOM 671 N N . LEU A 1 89 ? 1.489 11.912 4.963 1.00 86.00 89 LEU A N 1
ATOM 672 C CA . LEU A 1 89 ? 0.371 12.495 4.225 1.00 86.00 89 LEU A CA 1
ATOM 673 C C . LEU A 1 89 ? -0.971 11.877 4.644 1.00 86.00 89 LEU A C 1
ATOM 675 O O . LEU A 1 89 ? -1.959 12.596 4.788 1.00 86.00 89 LEU A O 1
ATOM 679 N N . CYS A 1 90 ? -1.002 10.568 4.895 1.00 84.44 90 CYS A N 1
ATOM 680 C CA . CYS A 1 90 ? -2.177 9.878 5.409 1.00 84.44 90 CYS A CA 1
ATOM 681 C C . CYS A 1 90 ? -2.610 10.422 6.766 1.00 84.44 90 CYS A C 1
ATOM 683 O O . CYS A 1 90 ? -3.806 10.599 6.969 1.00 84.44 90 CYS A O 1
ATOM 685 N N . LEU A 1 91 ? -1.675 10.680 7.685 1.00 82.38 91 LEU A N 1
ATOM 686 C CA . LEU A 1 91 ? -2.002 11.224 9.005 1.00 82.38 91 LEU A CA 1
ATOM 687 C C . LEU A 1 91 ? -2.703 12.581 8.870 1.00 82.38 91 LEU A C 1
ATOM 689 O O . LEU A 1 91 ? -3.777 12.770 9.430 1.00 82.38 91 LEU A O 1
ATOM 693 N N . PHE A 1 92 ? -2.179 13.476 8.027 1.00 83.00 92 PHE A N 1
ATOM 694 C CA . PHE A 1 92 ? -2.821 14.768 7.762 1.00 83.00 92 PHE A CA 1
ATOM 695 C C . PHE A 1 92 ? -4.181 14.641 7.056 1.00 83.00 92 PHE A C 1
ATOM 697 O O . PHE A 1 92 ? -5.113 15.395 7.348 1.00 83.00 92 PHE A O 1
ATOM 704 N N . LEU A 1 93 ? -4.317 13.709 6.106 1.00 81.50 93 LEU A N 1
ATOM 705 C CA . LEU A 1 93 ? -5.580 13.488 5.393 1.00 81.50 93 LEU A CA 1
ATOM 706 C C . LEU A 1 93 ? -6.633 12.788 6.259 1.00 81.50 93 LEU A C 1
ATOM 708 O O . LEU A 1 93 ? -7.828 13.029 6.054 1.00 81.50 93 LEU A O 1
ATOM 712 N N . ALA A 1 94 ? -6.218 11.945 7.208 1.00 76.06 94 ALA A N 1
ATOM 713 C CA . ALA A 1 94 ? -7.098 11.197 8.105 1.00 76.06 94 ALA A CA 1
ATOM 714 C C . ALA A 1 94 ? -8.018 12.114 8.903 1.00 76.06 94 ALA A C 1
ATOM 716 O O . ALA A 1 94 ? -9.219 11.836 8.992 1.00 76.06 94 ALA A O 1
ATOM 717 N N . ASP A 1 95 ? -7.485 13.244 9.357 1.00 78.31 95 ASP A N 1
ATOM 718 C CA . ASP A 1 95 ? -8.230 14.239 10.123 1.00 78.31 95 ASP A CA 1
ATOM 719 C C . ASP A 1 95 ? -9.261 15.005 9.276 1.00 78.31 95 ASP A C 1
ATOM 721 O O . ASP A 1 95 ? -10.233 15.542 9.805 1.00 78.31 95 ASP A O 1
ATOM 725 N N . ARG A 1 96 ? -9.088 15.055 7.946 1.00 78.19 96 ARG A N 1
ATOM 726 C CA . ARG A 1 96 ? -9.916 15.871 7.035 1.00 78.19 96 ARG A CA 1
ATOM 727 C C . ARG A 1 96 ? -10.944 15.073 6.231 1.00 78.19 96 ARG A C 1
ATOM 729 O O . ARG A 1 96 ? -12.049 15.558 6.007 1.00 78.19 96 ARG A O 1
ATOM 736 N N . VAL A 1 97 ? -10.583 13.886 5.739 1.00 76.94 97 VAL A N 1
ATOM 737 C CA . VAL A 1 97 ? -11.356 13.150 4.711 1.00 76.94 97 VAL A CA 1
ATOM 738 C C . VAL A 1 97 ? -12.202 12.018 5.310 1.00 76.94 97 VAL A C 1
ATOM 740 O O . VAL A 1 97 ? -13.194 11.585 4.713 1.00 76.94 97 VAL A O 1
ATOM 743 N N . GLY A 1 98 ? -11.856 11.571 6.518 1.00 71.69 98 GLY A N 1
ATOM 744 C CA . GLY A 1 98 ? -12.537 10.491 7.218 1.00 71.69 98 GLY A CA 1
ATOM 745 C C . GLY A 1 98 ? -11.965 9.105 6.901 1.00 71.69 98 GLY A C 1
ATOM 746 O O . GLY A 1 98 ? -11.636 8.752 5.766 1.00 71.69 98 GLY A O 1
ATOM 747 N N . ARG A 1 99 ? -11.909 8.284 7.950 1.00 71.94 99 ARG A N 1
ATOM 748 C CA . ARG A 1 99 ? -11.188 7.003 8.039 1.00 71.94 99 ARG A CA 1
ATOM 749 C C . ARG A 1 99 ? -11.576 5.972 6.971 1.00 71.94 99 ARG A C 1
ATOM 751 O O . ARG A 1 99 ? -10.722 5.365 6.331 1.00 71.94 99 ARG A O 1
ATOM 758 N N . ARG A 1 100 ? -12.878 5.806 6.721 1.00 76.31 100 ARG A N 1
ATOM 759 C CA . ARG A 1 100 ? -13.399 4.807 5.769 1.00 76.31 100 ARG A CA 1
ATOM 760 C C . ARG A 1 100 ? -13.042 5.118 4.313 1.00 76.31 100 ARG A C 1
ATOM 762 O O . ARG A 1 100 ? -12.780 4.203 3.540 1.00 76.31 100 ARG A O 1
ATOM 769 N N . LYS A 1 101 ? -13.045 6.398 3.930 1.00 81.25 101 LYS A N 1
ATO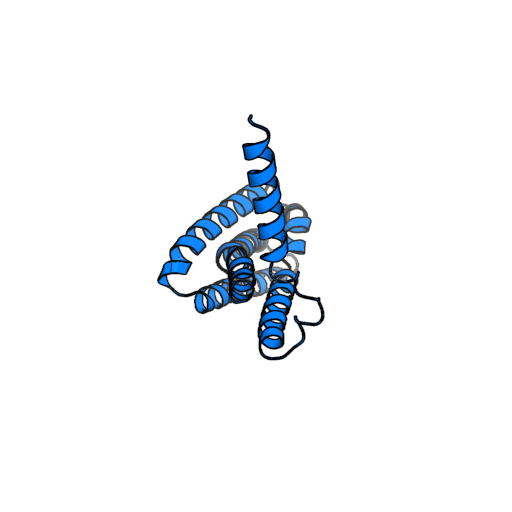M 770 C CA . LYS A 1 101 ? -12.758 6.810 2.548 1.00 81.25 101 LYS A CA 1
ATOM 771 C C . LYS A 1 101 ? -11.285 6.603 2.214 1.00 81.25 101 LYS A C 1
ATOM 773 O O . LYS A 1 101 ? -10.981 6.140 1.126 1.00 81.25 101 LYS A O 1
ATOM 778 N N . ILE A 1 102 ? -10.393 6.867 3.164 1.00 83.19 102 ILE A N 1
ATOM 779 C CA . ILE A 1 102 ? -8.946 6.683 2.992 1.00 83.19 102 ILE A CA 1
ATOM 780 C C . ILE A 1 102 ? -8.585 5.211 2.793 1.00 83.19 102 ILE A C 1
ATOM 782 O O . ILE A 1 102 ? -7.844 4.892 1.866 1.00 83.19 102 ILE A O 1
ATOM 786 N N . LEU A 1 103 ? -9.185 4.305 3.573 1.00 81.25 103 LEU A N 1
ATOM 787 C CA . LEU A 1 103 ? -9.029 2.859 3.375 1.00 81.25 103 LEU A CA 1
ATOM 788 C C . LEU A 1 103 ? -9.470 2.410 1.972 1.00 81.25 103 LEU A C 1
ATOM 790 O O . LEU A 1 103 ? -8.765 1.653 1.301 1.00 81.25 103 LEU A O 1
ATOM 794 N N . LEU A 1 104 ? -10.620 2.903 1.501 1.00 83.75 104 LEU A N 1
ATOM 795 C CA . LEU A 1 104 ? -11.129 2.587 0.163 1.00 83.75 104 LEU A CA 1
ATOM 796 C C . LEU A 1 104 ? -10.259 3.190 -0.951 1.00 83.75 104 LEU A C 1
ATOM 798 O O . LEU A 1 104 ? -10.006 2.524 -1.948 1.00 83.75 104 LEU A O 1
ATOM 802 N N . MET A 1 105 ? -9.755 4.414 -0.781 1.00 86.38 105 MET A N 1
ATOM 803 C CA . MET A 1 105 ? -8.849 5.037 -1.753 1.00 86.38 105 MET A CA 1
ATOM 804 C C . MET A 1 105 ? -7.507 4.301 -1.826 1.00 86.38 105 MET A C 1
ATOM 806 O O . MET A 1 105 ? -7.049 3.992 -2.922 1.00 86.38 105 MET A O 1
ATOM 810 N N . GLY A 1 106 ? -6.898 3.969 -0.683 1.00 85.56 106 GLY A N 1
ATOM 811 C CA . GLY A 1 106 ? -5.629 3.236 -0.642 1.00 85.56 106 GLY A CA 1
ATOM 812 C C . GLY A 1 106 ? -5.738 1.848 -1.277 1.00 85.56 106 GLY A C 1
ATOM 813 O O . GLY A 1 106 ? -4.909 1.480 -2.107 1.00 85.56 106 GLY A O 1
ATOM 814 N N . SER A 1 107 ? -6.809 1.109 -0.967 1.00 84.94 107 SER A N 1
ATOM 815 C CA . SER A 1 107 ? -7.075 -0.197 -1.588 1.00 84.94 107 SER A CA 1
ATOM 816 C C . SER A 1 107 ? -7.391 -0.101 -3.085 1.00 84.94 107 SER A C 1
ATOM 818 O O . SER A 1 107 ? -6.911 -0.937 -3.848 1.00 84.94 107 SER A O 1
ATOM 820 N N . ALA A 1 108 ? -8.115 0.928 -3.538 1.00 89.44 108 ALA A N 1
ATOM 821 C CA . ALA A 1 108 ? -8.348 1.161 -4.965 1.00 89.44 108 ALA A CA 1
ATOM 822 C C . ALA A 1 108 ? -7.041 1.450 -5.721 1.00 89.44 108 ALA A C 1
ATOM 824 O O . ALA A 1 108 ? -6.805 0.872 -6.780 1.00 89.44 108 ALA A O 1
ATOM 825 N N . ILE A 1 109 ? -6.164 2.287 -5.154 1.00 89.25 109 ILE A N 1
ATOM 826 C CA . ILE A 1 109 ? -4.839 2.589 -5.717 1.00 89.25 109 ILE A CA 1
ATOM 827 C C . ILE A 1 109 ? -4.004 1.309 -5.841 1.00 89.25 109 ILE A C 1
ATOM 829 O O . ILE A 1 109 ? -3.424 1.054 -6.895 1.00 89.25 109 ILE A O 1
ATOM 833 N N . GLN A 1 110 ? -3.981 0.473 -4.800 1.00 88.19 110 GLN A N 1
ATOM 834 C CA . GLN A 1 110 ? -3.268 -0.805 -4.838 1.00 88.19 110 GLN A CA 1
ATOM 835 C C . GLN A 1 110 ? -3.854 -1.779 -5.859 1.00 88.19 110 GLN A C 1
ATOM 837 O O . GLN A 1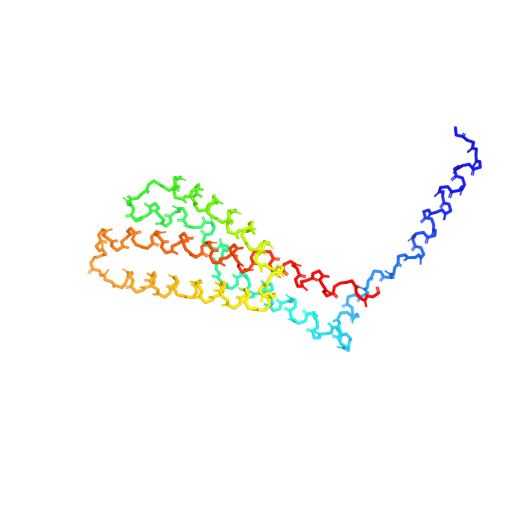 110 ? -3.096 -2.419 -6.584 1.00 88.19 110 GLN A O 1
ATOM 842 N N . ALA A 1 111 ? -5.183 -1.884 -5.942 1.00 89.38 111 ALA A N 1
ATOM 843 C CA . ALA A 1 111 ? -5.836 -2.742 -6.921 1.00 89.38 111 ALA A CA 1
ATOM 844 C C . ALA A 1 111 ? -5.455 -2.318 -8.344 1.00 89.38 111 ALA A C 1
ATOM 846 O O . ALA A 1 111 ? -5.022 -3.154 -9.134 1.00 89.38 111 ALA A O 1
ATOM 847 N N . ILE A 1 112 ? -5.531 -1.019 -8.647 1.00 92.00 112 ILE A N 1
ATOM 848 C CA . ILE A 1 112 ? -5.130 -0.478 -9.951 1.00 92.00 112 ILE A CA 1
ATOM 849 C C . ILE A 1 112 ? -3.656 -0.789 -10.227 1.00 92.00 112 ILE A C 1
ATOM 851 O O . ILE A 1 112 ? -3.351 -1.289 -11.305 1.00 92.00 112 ILE A O 1
ATOM 855 N N . ALA A 1 113 ? -2.761 -0.567 -9.258 1.00 90.44 113 ALA A N 1
ATOM 856 C CA . ALA A 1 113 ? -1.332 -0.848 -9.404 1.00 90.44 113 ALA A CA 1
ATOM 857 C C . ALA A 1 113 ? -1.037 -2.329 -9.697 1.00 90.44 113 ALA A C 1
ATOM 859 O O . ALA A 1 113 ? -0.196 -2.644 -10.537 1.00 90.44 113 ALA A O 1
ATOM 860 N N . LEU A 1 114 ? -1.736 -3.249 -9.027 1.00 88.94 114 LEU A N 1
ATOM 861 C CA . LEU A 1 114 ? -1.578 -4.686 -9.252 1.00 88.94 114 LEU A CA 1
ATOM 862 C C . LEU A 1 114 ? -2.141 -5.112 -10.612 1.00 88.94 114 LEU A C 1
ATOM 864 O O . LEU A 1 114 ? -1.486 -5.867 -11.328 1.00 88.94 114 LEU A O 1
ATOM 868 N N . TYR A 1 115 ? -3.312 -4.602 -11.004 1.00 91.38 115 TYR A N 1
ATOM 869 C CA . TYR A 1 115 ? -3.903 -4.899 -12.312 1.00 91.38 115 TYR A CA 1
ATOM 870 C C . TYR A 1 115 ? -3.045 -4.372 -13.466 1.00 91.38 115 TYR A C 1
ATOM 872 O O . TYR A 1 115 ? -2.844 -5.081 -14.454 1.00 91.38 115 TYR A O 1
ATOM 880 N N . THR A 1 116 ? -2.500 -3.159 -13.351 1.00 90.44 116 THR A N 1
ATOM 881 C CA . THR A 1 116 ? -1.601 -2.606 -14.373 1.00 90.44 116 THR A CA 1
ATOM 882 C C . THR A 1 116 ? -0.278 -3.361 -14.416 1.00 90.44 116 THR A C 1
ATOM 884 O O . THR A 1 116 ? 0.196 -3.679 -15.506 1.00 90.44 116 THR A O 1
ATOM 887 N N . MET A 1 117 ? 0.296 -3.721 -13.264 1.00 88.19 117 MET A N 1
ATOM 888 C CA . MET A 1 117 ? 1.506 -4.545 -13.196 1.00 88.19 117 MET A CA 1
ATOM 889 C C . MET A 1 117 ? 1.293 -5.925 -13.834 1.00 88.19 117 MET A C 1
ATOM 891 O O . MET A 1 117 ? 2.148 -6.376 -14.599 1.00 88.19 117 MET A O 1
ATOM 895 N N . ALA A 1 118 ? 0.146 -6.561 -13.581 1.00 88.06 118 ALA A N 1
ATOM 896 C CA . ALA A 1 118 ? -0.229 -7.826 -14.206 1.00 88.06 118 ALA A CA 1
ATOM 897 C C . ALA A 1 118 ? -0.365 -7.680 -15.729 1.00 88.06 118 ALA A C 1
ATOM 899 O O . ALA A 1 118 ? 0.207 -8.478 -16.468 1.00 88.06 118 ALA A O 1
ATOM 900 N N . GLY A 1 119 ? -1.043 -6.628 -16.205 1.00 87.94 119 GLY A N 1
ATOM 901 C CA . GLY A 1 119 ? -1.203 -6.343 -17.635 1.00 87.94 119 GLY A CA 1
ATOM 902 C C . GLY A 1 119 ? 0.122 -6.087 -18.361 1.00 87.94 119 GLY A C 1
ATOM 903 O O . GLY A 1 119 ? 0.343 -6.604 -19.456 1.00 87.94 119 GLY A O 1
ATOM 904 N N . LEU A 1 120 ? 1.042 -5.348 -17.735 1.00 86.00 120 LEU A N 1
ATOM 905 C CA . LEU A 1 120 ? 2.374 -5.075 -18.289 1.00 86.00 120 LEU A CA 1
ATOM 906 C C . LEU A 1 120 ? 3.258 -6.329 -18.388 1.00 86.00 120 LEU A C 1
ATOM 908 O O . LEU A 1 120 ? 4.171 -6.346 -19.217 1.00 86.00 120 LEU A O 1
ATOM 912 N N . GLY A 1 121 ? 2.981 -7.352 -17.572 1.00 82.00 121 GLY A N 1
ATOM 913 C CA . GLY A 1 121 ? 3.691 -8.633 -17.549 1.00 82.00 121 GLY A CA 1
ATOM 914 C C . GLY A 1 121 ? 3.165 -9.699 -18.518 1.00 82.00 121 GLY A C 1
ATOM 915 O O . GLY A 1 121 ? 3.794 -10.745 -18.639 1.00 82.00 121 GLY A O 1
ATOM 916 N N . VAL A 1 122 ? 2.044 -9.460 -19.213 1.00 85.00 122 VAL A N 1
ATOM 917 C CA . VAL A 1 122 ? 1.462 -10.405 -20.192 1.00 85.00 122 VAL A CA 1
ATOM 918 C C . VAL A 1 122 ? 2.336 -10.630 -21.444 1.00 85.00 122 VAL A C 1
ATOM 920 O O . VAL A 1 122 ? 2.411 -11.770 -21.906 1.00 85.00 122 VAL A O 1
ATOM 923 N N . PRO A 1 123 ? 2.996 -9.613 -22.039 1.00 81.69 123 PRO A N 1
ATOM 924 C CA . PRO A 1 123 ? 3.783 -9.806 -23.257 1.00 81.69 123 PRO A CA 1
ATOM 925 C C . PRO A 1 123 ? 5.054 -10.629 -23.005 1.00 81.69 123 PRO A C 1
ATOM 927 O O . PRO A 1 123 ? 5.822 -10.317 -22.098 1.00 81.69 123 PRO A O 1
ATOM 930 N N . SER A 1 124 ? 5.335 -11.617 -23.860 1.00 76.75 124 SER A N 1
ATOM 931 C CA . SER A 1 124 ? 6.601 -12.362 -23.858 1.00 76.75 124 SER A CA 1
ATOM 932 C C . SER A 1 124 ? 7.290 -12.241 -25.225 1.00 76.75 124 SER A C 1
ATOM 934 O O . SER A 1 124 ? 6.698 -12.670 -26.218 1.00 76.75 124 SER A O 1
ATOM 936 N N . PRO A 1 125 ? 8.511 -11.676 -25.321 1.00 78.44 125 PRO A N 1
ATOM 937 C CA . PRO A 1 125 ? 9.331 -11.107 -24.247 1.00 78.44 125 PRO A CA 1
ATOM 938 C C . PRO A 1 125 ? 8.834 -9.727 -23.780 1.00 78.44 125 PRO A C 1
ATOM 940 O O . PRO A 1 125 ? 8.390 -8.906 -24.580 1.00 78.44 125 PRO A O 1
ATOM 943 N N . VAL A 1 126 ? 8.955 -9.448 -22.478 1.00 79.69 126 VAL A N 1
ATOM 944 C CA . VAL A 1 126 ? 8.539 -8.166 -21.885 1.00 79.69 126 VAL A CA 1
ATOM 945 C C . VAL A 1 126 ? 9.463 -7.036 -22.378 1.00 79.69 126 VAL A C 1
ATOM 947 O O . VAL A 1 126 ? 10.671 -7.088 -22.108 1.00 79.69 126 VAL A O 1
ATOM 950 N N . PRO A 1 127 ? 8.937 -5.989 -23.044 1.00 82.06 127 PRO A N 1
ATOM 951 C CA . PRO A 1 127 ? 9.725 -4.836 -23.475 1.00 82.06 127 PRO A CA 1
ATOM 952 C C . PRO A 1 127 ? 10.394 -4.118 -22.297 1.00 82.06 127 PRO A C 1
ATOM 954 O O . PRO A 1 127 ? 9.827 -4.032 -21.208 1.00 82.06 127 PRO A O 1
ATOM 957 N N . HIS A 1 128 ? 11.566 -3.515 -22.520 1.00 78.19 128 HIS A N 1
ATOM 958 C CA . HIS A 1 128 ? 12.275 -2.752 -21.479 1.00 78.19 128 HIS A CA 1
ATOM 959 C C . HIS A 1 128 ? 11.426 -1.626 -20.863 1.00 78.19 128 HIS A C 1
ATOM 961 O O . HIS A 1 128 ? 11.482 -1.411 -19.652 1.00 78.19 128 HIS A O 1
ATOM 967 N N . ALA A 1 129 ? 10.602 -0.953 -21.673 1.00 80.75 129 ALA A N 1
ATOM 968 C CA . ALA A 1 129 ? 9.678 0.079 -21.201 1.00 80.75 129 ALA A CA 1
ATOM 969 C C . ALA A 1 129 ? 8.653 -0.478 -20.195 1.00 80.75 129 ALA A C 1
ATOM 971 O O . ALA A 1 129 ? 8.427 0.123 -19.145 1.00 80.75 129 ALA A O 1
ATOM 972 N N . ASN A 1 130 ? 8.103 -1.667 -20.463 1.00 83.56 130 ASN A N 1
ATOM 973 C CA . ASN A 1 130 ? 7.134 -2.317 -19.581 1.00 83.56 130 ASN A CA 1
ATOM 974 C C . ASN A 1 130 ? 7.778 -2.716 -18.255 1.00 83.56 130 ASN A C 1
ATOM 976 O O . ASN A 1 130 ? 7.187 -2.481 -17.207 1.00 83.56 130 ASN A O 1
ATOM 980 N N . LYS A 1 131 ? 9.011 -3.236 -18.283 1.00 82.12 131 LYS A N 1
ATOM 981 C CA . LYS A 1 131 ? 9.755 -3.582 -17.063 1.00 82.12 131 LYS A CA 1
ATOM 982 C C . LYS A 1 131 ? 9.963 -2.368 -16.145 1.00 82.12 131 LYS A C 1
ATOM 984 O O . LYS A 1 131 ? 9.780 -2.484 -14.940 1.00 82.12 131 LYS A O 1
ATOM 989 N N . SER A 1 132 ? 10.284 -1.196 -16.703 1.00 82.81 132 SER A N 1
ATOM 990 C CA . SER A 1 132 ? 10.385 0.051 -15.922 1.00 82.81 132 SER A CA 1
ATOM 991 C C . SER A 1 132 ? 9.026 0.480 -15.351 1.00 82.81 132 SER A C 1
ATOM 993 O O . SER A 1 132 ? 8.916 0.810 -14.169 1.00 82.81 132 SER A O 1
ATOM 995 N N . GLY A 1 133 ? 7.962 0.378 -16.157 1.00 85.56 133 GLY A N 1
ATOM 996 C CA . GLY A 1 133 ? 6.590 0.642 -15.714 1.00 85.56 133 GLY A CA 1
ATOM 997 C C . GLY A 1 133 ? 6.152 -0.262 -14.559 1.00 85.56 133 GLY A C 1
ATOM 998 O O . GLY A 1 133 ? 5.566 0.219 -13.594 1.00 85.56 133 GLY A O 1
ATOM 999 N N . MET A 1 134 ? 6.503 -1.547 -14.602 1.00 86.69 134 MET A N 1
ATOM 1000 C CA . MET A 1 134 ? 6.230 -2.518 -13.540 1.00 86.69 134 MET A CA 1
ATOM 1001 C C . MET A 1 134 ? 6.895 -2.129 -12.208 1.00 86.69 134 MET A C 1
ATOM 1003 O O . MET A 1 134 ? 6.254 -2.210 -11.161 1.00 86.69 134 MET A O 1
ATOM 1007 N N . VAL A 1 135 ? 8.138 -1.633 -12.240 1.00 87.06 135 VAL A N 1
ATOM 1008 C CA . VAL A 1 135 ? 8.816 -1.102 -11.043 1.00 87.06 135 VAL A CA 1
ATOM 1009 C C . VAL A 1 135 ? 8.120 0.161 -10.524 1.00 87.06 135 VAL A C 1
ATOM 1011 O O . VAL A 1 135 ? 7.914 0.298 -9.320 1.00 87.06 135 VAL A O 1
ATOM 1014 N N . GLY A 1 136 ? 7.684 1.056 -11.414 1.00 87.75 136 GLY A N 1
ATOM 1015 C CA . GLY A 1 136 ? 6.889 2.228 -11.034 1.00 87.75 136 GLY A CA 1
ATOM 1016 C C . GLY A 1 136 ? 5.567 1.857 -10.351 1.00 87.75 136 GLY A C 1
ATOM 1017 O O . GLY A 1 136 ? 5.211 2.444 -9.329 1.00 87.75 136 GLY A O 1
ATOM 1018 N N . MET A 1 137 ? 4.871 0.832 -10.853 1.00 89.38 137 MET A N 1
ATOM 1019 C CA . MET A 1 137 ? 3.640 0.329 -10.229 1.00 89.38 137 MET A CA 1
ATOM 1020 C C . MET A 1 137 ? 3.900 -0.328 -8.869 1.00 89.38 137 MET A C 1
ATOM 1022 O O . MET A 1 137 ? 3.055 -0.228 -7.984 1.00 89.38 137 MET A O 1
ATOM 1026 N N . LEU A 1 138 ? 5.072 -0.938 -8.656 1.00 87.94 138 LEU A N 1
ATOM 1027 C CA . LEU A 1 138 ? 5.468 -1.469 -7.347 1.00 87.94 138 LEU A CA 1
ATOM 1028 C C . LEU A 1 138 ? 5.632 -0.347 -6.309 1.00 87.94 138 LEU A C 1
ATOM 1030 O O . LEU A 1 138 ? 5.155 -0.472 -5.181 1.00 87.94 138 LEU A O 1
ATOM 1034 N N . LEU A 1 139 ? 6.240 0.776 -6.701 1.00 88.38 139 LEU A N 1
ATOM 1035 C CA . LEU A 1 139 ? 6.335 1.965 -5.846 1.00 88.38 139 LEU A CA 1
ATOM 1036 C C . LEU A 1 139 ? 4.947 2.538 -5.532 1.00 88.38 139 LEU A C 1
ATOM 1038 O O . LEU A 1 139 ? 4.656 2.881 -4.387 1.00 88.38 139 LEU A O 1
ATOM 1042 N N . LEU A 1 140 ? 4.066 2.590 -6.534 1.00 89.69 140 LEU A N 1
ATOM 1043 C CA . LEU A 1 140 ? 2.693 3.077 -6.388 1.00 89.69 140 LEU A CA 1
ATOM 1044 C C . LEU A 1 140 ? 1.847 2.160 -5.485 1.00 89.69 140 LEU A C 1
ATOM 1046 O O . LEU A 1 140 ? 1.043 2.643 -4.687 1.00 89.69 140 LEU A O 1
ATOM 1050 N N . PHE A 1 141 ? 2.083 0.848 -5.538 1.00 89.12 141 PHE A N 1
ATOM 1051 C CA . PHE A 1 141 ? 1.507 -0.119 -4.606 1.00 89.12 141 PHE A CA 1
ATOM 1052 C C . PHE A 1 141 ? 1.952 0.147 -3.157 1.00 89.12 141 PHE A C 1
ATOM 1054 O O . PHE A 1 141 ? 1.106 0.193 -2.260 1.00 89.12 141 PHE A O 1
ATOM 1061 N N . GLY A 1 142 ? 3.247 0.404 -2.929 1.00 86.00 142 GLY A N 1
ATOM 1062 C CA . GLY A 1 142 ? 3.772 0.797 -1.613 1.00 86.00 142 GLY A CA 1
ATOM 1063 C C . GLY A 1 142 ? 3.195 2.128 -1.112 1.00 86.00 142 GLY A C 1
ATOM 1064 O O . GLY A 1 142 ? 2.807 2.245 0.051 1.00 86.00 142 GLY A O 1
ATOM 1065 N N . ALA A 1 143 ? 3.034 3.105 -2.008 1.00 86.19 143 ALA A N 1
ATOM 1066 C CA . ALA A 1 143 ? 2.385 4.380 -1.710 1.00 86.19 143 ALA A CA 1
ATOM 1067 C C . ALA A 1 143 ? 0.914 4.209 -1.291 1.00 86.19 143 ALA A C 1
ATOM 1069 O O . ALA A 1 143 ? 0.481 4.796 -0.298 1.00 86.19 143 ALA A O 1
ATOM 1070 N N . GLY A 1 144 ? 0.155 3.373 -2.009 1.00 84.88 144 GLY A N 1
ATOM 1071 C CA . GLY A 1 144 ? -1.228 3.034 -1.663 1.00 84.88 144 GLY A CA 1
ATOM 1072 C C . GLY A 1 144 ? -1.339 2.296 -0.325 1.00 84.88 144 GLY A C 1
ATOM 1073 O O . GLY A 1 144 ? -2.260 2.563 0.451 1.00 84.88 144 GLY A O 1
ATOM 1074 N N . PHE A 1 145 ? -0.369 1.429 -0.011 1.00 83.69 145 PHE A N 1
ATOM 1075 C CA . PHE A 1 145 ? -0.279 0.786 1.301 1.00 83.69 145 PHE A CA 1
ATOM 1076 C C . PHE A 1 145 ? -0.045 1.814 2.416 1.00 83.69 145 PHE A C 1
ATOM 1078 O O . PHE A 1 145 ? -0.764 1.798 3.414 1.00 83.69 145 PHE A O 1
ATOM 1085 N N . GLY A 1 146 ? 0.907 2.736 2.235 1.00 82.69 146 GLY A N 1
ATOM 1086 C CA . GLY A 1 146 ? 1.198 3.800 3.201 1.00 82.69 146 GLY A CA 1
ATOM 1087 C C . GLY A 1 146 ? 0.027 4.764 3.421 1.00 82.69 146 GLY A C 1
ATOM 1088 O O . GLY A 1 146 ? -0.212 5.180 4.551 1.00 82.69 146 GLY A O 1
ATOM 1089 N N . LEU A 1 147 ? -0.735 5.065 2.362 1.00 80.31 147 LEU A N 1
ATOM 1090 C CA . LEU A 1 147 ? -1.930 5.912 2.429 1.00 80.31 147 LEU A CA 1
ATOM 1091 C C . LEU A 1 147 ? -3.141 5.253 3.079 1.00 80.31 147 LEU A C 1
ATOM 1093 O O . LEU A 1 147 ? -3.977 5.945 3.639 1.00 80.31 147 LEU A O 1
ATOM 1097 N N . GLY A 1 148 ? -3.316 3.950 2.900 1.00 76.62 148 GLY A N 1
ATOM 1098 C CA . GLY A 1 148 ? -4.502 3.250 3.373 1.00 76.62 148 GLY A CA 1
ATOM 1099 C C . GLY A 1 148 ? -4.158 2.378 4.560 1.00 76.62 148 GLY A C 1
ATOM 1100 O O . GLY A 1 148 ? -4.393 2.719 5.711 1.00 76.62 148 GLY A O 1
ATOM 1101 N N . TRP A 1 149 ? -3.608 1.212 4.260 1.00 73.81 149 TRP A N 1
ATOM 1102 C CA . TRP A 1 149 ? -3.496 0.101 5.195 1.00 73.81 149 TRP A CA 1
ATOM 1103 C C . TRP A 1 149 ? -2.464 0.293 6.300 1.00 73.81 149 TRP A C 1
ATOM 1105 O O . TRP A 1 149 ? -2.606 -0.346 7.338 1.00 73.81 149 TRP A O 1
ATOM 1115 N N . GLY A 1 150 ? -1.455 1.143 6.102 1.00 75.94 150 GLY A N 1
ATOM 1116 C CA . GLY A 1 150 ? -0.389 1.388 7.072 1.00 75.94 150 GLY A CA 1
ATOM 1117 C C . GLY A 1 150 ? -0.938 1.888 8.412 1.00 75.94 150 GLY A C 1
ATOM 1118 O O . GLY A 1 150 ? -1.034 1.102 9.347 1.00 75.94 150 GLY A O 1
ATOM 1119 N N . PRO A 1 151 ? -1.336 3.162 8.530 1.00 71.69 151 PRO A N 1
ATOM 1120 C CA . PRO A 1 151 ? -1.812 3.724 9.795 1.00 71.69 151 PRO A CA 1
ATOM 1121 C C . PRO A 1 151 ? -3.259 3.325 10.127 1.00 71.69 151 PRO A C 1
ATOM 1123 O O . PRO A 1 151 ? -3.598 3.137 11.295 1.00 71.69 151 PRO A O 1
ATOM 1126 N N . MET A 1 152 ? -4.126 3.156 9.123 1.00 70.88 152 MET A N 1
ATOM 1127 C CA . MET A 1 152 ? -5.562 2.972 9.365 1.00 70.88 152 MET A CA 1
ATOM 1128 C C . MET A 1 152 ? -5.905 1.635 10.021 1.00 70.88 152 MET A C 1
ATOM 1130 O O . MET A 1 152 ? -6.881 1.558 10.765 1.00 70.88 152 MET A O 1
ATOM 1134 N N . THR A 1 153 ? -5.126 0.583 9.759 1.00 71.12 153 THR A N 1
ATOM 1135 C CA . THR A 1 153 ? -5.348 -0.730 10.383 1.00 71.12 153 THR A CA 1
ATOM 1136 C C . THR A 1 153 ? -5.129 -0.664 11.887 1.00 71.12 153 THR A C 1
ATOM 1138 O O . THR A 1 153 ? -6.006 -1.075 12.643 1.00 71.12 153 THR A O 1
ATOM 1141 N N . PHE A 1 154 ? -4.028 -0.055 12.328 1.00 72.44 154 PHE A N 1
ATOM 1142 C CA . PHE A 1 154 ? -3.756 0.158 13.749 1.00 72.44 154 PHE A CA 1
ATOM 1143 C C . PHE A 1 154 ? -4.794 1.068 14.397 1.00 72.44 154 PHE A C 1
ATOM 1145 O O . PHE A 1 154 ? -5.291 0.747 15.471 1.00 72.44 154 PHE A O 1
ATOM 1152 N N . VAL A 1 155 ? -5.174 2.151 13.720 1.00 72.06 155 VAL A N 1
ATOM 1153 C CA . VAL A 1 155 ? -6.134 3.138 14.226 1.00 72.06 155 VAL A CA 1
ATOM 1154 C C . VAL A 1 155 ? -7.532 2.541 14.455 1.00 72.06 155 VAL A C 1
ATOM 1156 O O . VAL A 1 155 ? -8.166 2.820 15.469 1.00 72.06 155 VAL A O 1
ATOM 1159 N N . VAL A 1 156 ? -8.025 1.685 13.557 1.00 70.25 156 VAL A N 1
ATOM 1160 C CA . VAL A 1 156 ? -9.333 1.028 13.751 1.00 70.25 156 VAL A CA 1
ATOM 1161 C C . VAL A 1 156 ? -9.263 -0.058 14.828 1.00 70.25 156 VAL A C 1
ATOM 1163 O O . VAL A 1 156 ? -10.225 -0.253 15.572 1.00 70.25 156 VAL A O 1
ATOM 1166 N N . VAL A 1 157 ? -8.131 -0.762 14.941 1.00 66.31 157 VAL A N 1
ATOM 1167 C CA . VAL A 1 157 ? -7.924 -1.766 15.995 1.00 66.31 157 VAL A CA 1
ATOM 1168 C C . VAL A 1 157 ? -7.854 -1.107 17.375 1.00 66.31 157 VAL A C 1
ATOM 1170 O O . VAL A 1 157 ? -8.391 -1.663 18.333 1.00 66.31 157 VAL A O 1
ATOM 1173 N N . THR A 1 158 ? -7.233 0.070 17.497 1.00 64.81 158 THR A N 1
ATOM 1174 C CA . THR A 1 158 ? -7.169 0.803 18.769 1.00 64.81 158 THR A CA 1
ATOM 1175 C C . THR A 1 158 ? -8.506 1.433 19.144 1.00 64.81 158 THR A C 1
ATOM 1177 O O . THR A 1 158 ? -8.891 1.336 20.305 1.00 64.81 158 THR A O 1
ATOM 1180 N N . GLU A 1 159 ? -9.276 1.977 18.197 1.00 65.25 159 GLU A N 1
ATOM 1181 C CA . GLU A 1 159 ? -10.636 2.471 18.487 1.00 65.25 159 GLU A CA 1
ATOM 1182 C C . GLU A 1 159 ? -11.572 1.392 19.040 1.00 65.25 159 GLU A C 1
ATOM 1184 O O . GLU A 1 159 ? -12.464 1.691 19.830 1.00 65.25 159 GLU A O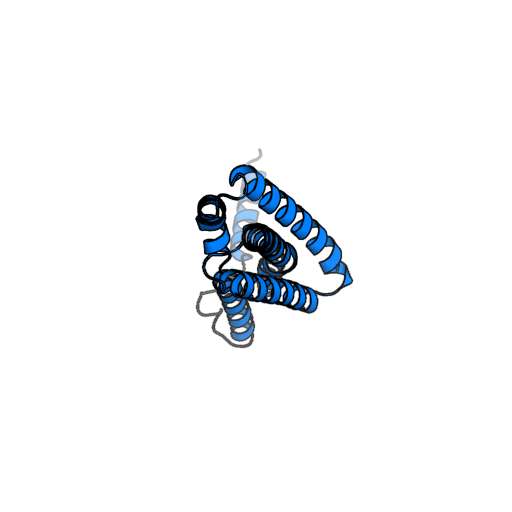 1
ATOM 1189 N N . GLY A 1 160 ? -11.366 0.128 18.665 1.00 56.06 160 GLY A N 1
ATOM 1190 C CA . GLY A 1 160 ? -12.130 -0.987 19.219 1.00 56.06 160 GLY A CA 1
ATOM 1191 C C . GLY A 1 160 ? -11.808 -1.313 20.683 1.00 56.06 160 GLY A C 1
ATOM 1192 O O . GLY A 1 160 ? -12.633 -1.955 21.331 1.00 56.06 160 GLY A O 1
ATOM 1193 N N . LYS A 1 161 ? -10.640 -0.891 21.197 1.00 49.22 161 LYS A N 1
ATOM 1194 C CA . LYS A 1 161 ? -10.116 -1.277 22.521 1.00 49.22 161 LYS A CA 1
ATOM 1195 C C . LYS A 1 161 ? -10.452 -0.307 23.665 1.00 49.22 161 LYS A C 1
ATOM 1197 O O . LYS A 1 161 ? -10.437 -0.746 24.803 1.00 49.22 161 LYS A O 1
ATOM 1202 N N . PHE A 1 162 ? -10.781 0.960 23.400 1.00 39.47 162 PHE A N 1
ATOM 1203 C CA . PHE A 1 162 ? -10.949 2.001 24.440 1.00 39.47 162 PHE A CA 1
ATOM 1204 C C . PHE A 1 162 ? -12.410 2.302 24.838 1.00 39.47 162 PHE A C 1
ATOM 1206 O O . PHE A 1 162 ? -12.750 3.431 25.176 1.00 39.47 162 PHE A O 1
ATOM 1213 N N . SER A 1 163 ? -13.322 1.332 24.765 1.00 37.44 163 SER A N 1
ATOM 1214 C CA . SER A 1 163 ? -14.694 1.519 25.285 1.00 37.44 163 SER A CA 1
ATOM 1215 C C . SER A 1 163 ? -15.134 0.400 26.225 1.00 37.44 163 SER A C 1
ATOM 1217 O O . SER A 1 163 ? -16.310 0.039 26.219 1.00 37.44 163 SER A O 1
ATOM 1219 N N . CYS A 1 164 ? -14.190 -0.148 26.986 1.00 35.38 164 CYS A N 1
ATOM 1220 C CA . CYS A 1 164 ? -14.491 -0.845 28.231 1.00 35.38 164 CYS A CA 1
ATOM 1221 C C . CYS A 1 164 ? -14.168 0.098 29.382 1.00 35.38 164 CYS A C 1
ATOM 1223 O O . CYS A 1 164 ? -13.101 0.747 29.293 1.00 35.38 164 CYS A O 1
#

Foldseek 3Di:
DDPVVVVVVVVVVVVVVVVPPPPQDPVNCCDDPNVVLNCVLVVLVVVLVVLVVVVCLPCVLVLLVVLVQDNSVVLNVLLVVLLVVLLVVLVVVCVPPHQVVQQVQLVVQLVVLVVLLVVQPPDVVRDSVSSVSNSVSSSSNSSSCSRHSPVSSVVSNVVSPPPD

InterPro domains:
  IPR005828 Major facilitator, sugar transporter-like [PF00083] (5-159)
  IPR036259 MFS transporter superfamily [G3DSA:1.20.1250.20] (1-160)
  IPR036259 MFS transporter superfamily [SSF103473] (28-156)
  IPR050360 Major Facilitator Superfamily Sugar Transporters [PTHR48022] (3-159)